Protein AF-A0AAN6L928-F1 (afdb_monomer)

Mean predicted aligned error: 14.85 Å

Structure (mmCIF, N/CA/C/O backbone):
data_AF-A0AAN6L928-F1
#
_entry.id   AF-A0AAN6L928-F1
#
loop_
_atom_site.group_PDB
_atom_site.id
_atom_site.type_symbol
_atom_site.label_atom_id
_atom_site.label_alt_id
_atom_site.label_comp_id
_atom_site.label_asym_id
_atom_site.label_entity_id
_atom_site.label_seq_id
_atom_site.pdbx_PDB_ins_code
_atom_site.Cartn_x
_atom_site.Cartn_y
_atom_site.Cartn_z
_atom_site.occupancy
_atom_site.B_iso_or_equiv
_atom_site.auth_seq_id
_atom_site.auth_comp_id
_atom_site.auth_asym_id
_atom_site.auth_atom_id
_atom_site.pdbx_PDB_model_num
ATOM 1 N N . MET A 1 1 ? 0.854 -29.774 -101.243 1.00 42.62 1 MET A N 1
ATOM 2 C CA . MET A 1 1 ? 0.712 -29.585 -99.784 1.00 42.62 1 MET A CA 1
ATOM 3 C C . MET A 1 1 ? -0.577 -30.272 -99.369 1.00 42.62 1 MET A C 1
ATOM 5 O O . MET A 1 1 ? -1.628 -29.911 -99.877 1.00 42.62 1 MET A O 1
ATOM 9 N N . PHE A 1 2 ? -0.466 -31.336 -98.575 1.00 45.09 2 PHE A N 1
ATOM 10 C CA . PHE A 1 2 ? -1.586 -32.109 -98.031 1.00 45.09 2 PHE A CA 1
ATOM 11 C C . PHE A 1 2 ? -2.125 -31.423 -96.770 1.00 45.09 2 PHE A C 1
ATOM 13 O O . PHE A 1 2 ? -1.311 -30.981 -95.965 1.00 45.09 2 PHE A O 1
ATOM 20 N N . SER A 1 3 ? -3.443 -31.420 -96.547 1.00 41.66 3 SER A N 1
ATOM 21 C CA . SER A 1 3 ? -3.979 -31.821 -95.235 1.00 41.66 3 SER A CA 1
ATOM 22 C C . SER A 1 3 ? -5.492 -32.119 -95.287 1.00 41.66 3 SER A C 1
ATOM 24 O O . SER A 1 3 ? -6.205 -31.380 -95.969 1.00 41.66 3 SER A O 1
ATOM 26 N N . PRO A 1 4 ? -5.990 -33.176 -94.611 1.00 53.53 4 PRO A N 1
ATOM 27 C CA . PRO A 1 4 ? -7.348 -33.689 -94.776 1.00 53.53 4 PRO A CA 1
ATOM 28 C C . PRO A 1 4 ? -8.244 -33.564 -93.521 1.00 53.53 4 PRO A C 1
ATOM 30 O O . PRO A 1 4 ? -7.806 -33.178 -92.444 1.00 53.53 4 PRO A O 1
ATOM 33 N N . ALA A 1 5 ? -9.471 -34.059 -93.712 1.00 49.53 5 ALA A N 1
ATOM 34 C CA . ALA A 1 5 ? -10.317 -34.801 -92.770 1.00 49.53 5 ALA A CA 1
ATOM 35 C C . ALA A 1 5 ? -11.247 -34.053 -91.786 1.00 49.53 5 ALA A C 1
ATOM 37 O O . ALA A 1 5 ? -10.866 -33.233 -90.961 1.00 49.53 5 ALA A O 1
ATOM 38 N N . ILE A 1 6 ? -12.509 -34.469 -91.917 1.00 57.25 6 ILE A N 1
ATOM 39 C CA . ILE A 1 6 ? -13.751 -34.183 -91.190 1.00 57.25 6 ILE A CA 1
ATOM 40 C C . ILE A 1 6 ? -13.725 -34.841 -89.805 1.00 57.25 6 ILE A C 1
ATOM 42 O O . ILE A 1 6 ? -13.222 -35.951 -89.728 1.00 57.25 6 ILE A O 1
ATOM 46 N N . PHE A 1 7 ? -14.379 -34.271 -88.782 1.00 46.78 7 PHE A N 1
ATOM 47 C CA . PHE A 1 7 ? -15.092 -35.058 -87.755 1.00 46.78 7 PHE A CA 1
ATOM 48 C C . PHE A 1 7 ? -16.200 -34.234 -87.070 1.00 46.78 7 PHE A C 1
ATOM 50 O O . PHE A 1 7 ? -15.989 -33.099 -86.651 1.00 46.78 7 PHE A O 1
ATOM 57 N N . THR A 1 8 ? -17.394 -34.822 -86.975 1.00 53.34 8 THR A N 1
ATOM 58 C CA . THR A 1 8 ? -18.596 -34.288 -86.310 1.00 53.34 8 THR A CA 1
ATOM 59 C C . THR A 1 8 ? -18.671 -34.817 -84.875 1.00 53.34 8 THR A C 1
ATOM 61 O O . THR A 1 8 ? -18.388 -35.992 -84.655 1.00 53.34 8 THR A O 1
ATOM 64 N N . ALA A 1 9 ? -19.112 -34.004 -83.910 1.00 51.25 9 ALA A N 1
ATOM 65 C CA . ALA A 1 9 ? -19.417 -34.453 -82.548 1.00 51.25 9 ALA A CA 1
ATOM 66 C C . ALA A 1 9 ? -20.791 -33.928 -82.096 1.00 51.25 9 ALA A C 1
ATOM 68 O O . ALA A 1 9 ? -21.061 -32.730 -82.167 1.00 51.25 9 ALA A O 1
ATOM 69 N N . ALA A 1 10 ? -21.662 -34.843 -81.659 1.00 52.22 10 ALA A N 1
ATOM 70 C CA . ALA A 1 10 ? -22.970 -34.554 -81.077 1.00 52.22 10 ALA A CA 1
ATOM 71 C C . ALA A 1 10 ? -22.826 -34.156 -79.597 1.00 52.22 10 ALA A C 1
ATOM 73 O O . ALA A 1 10 ? -22.076 -34.785 -78.853 1.00 52.22 10 ALA A O 1
ATOM 74 N N . PHE A 1 11 ? -23.553 -33.120 -79.176 1.00 49.06 11 PHE A N 1
ATOM 75 C CA . PHE A 1 11 ? -23.484 -32.534 -77.835 1.00 49.06 11 PHE A CA 1
ATOM 76 C C . PHE A 1 11 ? -24.757 -32.881 -77.044 1.00 49.06 11 PHE A C 1
ATOM 78 O O . PHE A 1 11 ? -25.858 -32.525 -77.461 1.00 49.06 11 PHE A O 1
ATOM 85 N N . LEU A 1 12 ? -24.616 -33.592 -75.921 1.00 52.03 12 LEU A N 1
ATOM 86 C CA . LEU A 1 12 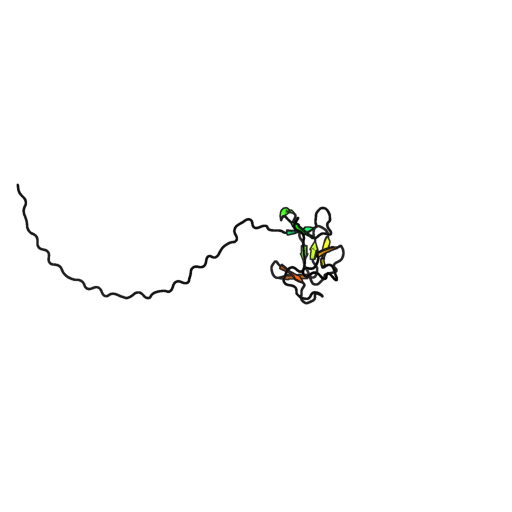? -25.704 -33.917 -74.988 1.00 52.03 12 LEU A CA 1
ATOM 87 C C . LEU A 1 12 ? -25.655 -32.965 -73.781 1.00 52.03 12 LEU A C 1
ATOM 89 O O . LEU A 1 12 ? -24.625 -32.843 -73.121 1.00 52.03 12 LEU A O 1
ATOM 93 N N . LEU A 1 13 ? -26.778 -32.289 -73.517 1.00 56.66 13 LEU A N 1
ATOM 94 C CA . LEU A 1 13 ? -26.983 -31.338 -72.417 1.00 56.66 13 LEU A CA 1
ATOM 95 C C . LEU A 1 13 ? -27.242 -32.060 -71.084 1.00 56.66 13 LEU A C 1
ATOM 97 O O . LEU A 1 13 ? -28.083 -32.952 -71.017 1.00 56.66 13 LEU A O 1
ATOM 101 N N . SER A 1 14 ? -26.598 -31.597 -70.010 1.00 60.06 14 SER A N 1
ATOM 102 C CA . SER A 1 14 ? -26.882 -31.980 -68.620 1.00 60.06 14 SER A CA 1
ATOM 103 C C . SER A 1 14 ? -27.392 -30.762 -67.848 1.00 60.06 14 SER A C 1
ATOM 105 O O . SER A 1 14 ? -26.696 -29.751 -67.760 1.00 60.06 14 SER A O 1
ATOM 107 N N . THR A 1 15 ? -28.600 -30.841 -67.287 1.00 58.25 15 THR A N 1
ATOM 108 C CA . THR A 1 15 ? -29.182 -29.805 -66.419 1.00 58.25 15 THR A CA 1
ATOM 109 C C . THR A 1 15 ? -28.796 -30.043 -64.961 1.00 58.25 15 THR A C 1
ATOM 111 O O . THR A 1 15 ? -29.095 -31.101 -64.411 1.00 58.25 15 THR A O 1
ATOM 114 N N . PHE A 1 16 ? -28.185 -29.048 -64.317 1.00 57.50 16 PHE A N 1
ATOM 115 C CA . PHE A 1 16 ? -27.854 -29.069 -62.890 1.00 57.50 16 PHE A CA 1
ATOM 116 C C . PHE A 1 16 ? -28.888 -28.257 -62.097 1.00 57.50 16 PHE A C 1
ATOM 118 O O . PHE A 1 16 ? -29.193 -27.122 -62.458 1.00 57.50 16 PHE A O 1
ATOM 125 N N . ALA A 1 17 ? -29.426 -28.830 -61.018 1.00 59.28 17 ALA A N 1
ATOM 126 C CA . ALA A 1 17 ? -30.281 -28.117 -60.071 1.00 59.28 17 ALA A CA 1
ATOM 127 C C . ALA A 1 17 ? -29.422 -27.251 -59.134 1.00 59.28 17 ALA A C 1
ATOM 129 O O . ALA A 1 17 ? -28.468 -27.742 -58.532 1.00 59.28 17 ALA A O 1
ATOM 130 N N . THR A 1 18 ? -29.753 -25.967 -59.000 1.00 58.53 18 THR A N 1
ATOM 131 C CA . THR A 1 18 ? -29.030 -25.016 -58.144 1.00 58.53 18 THR A CA 1
ATOM 132 C C . THR A 1 18 ? -29.676 -24.927 -56.762 1.00 58.53 18 THR A C 1
ATOM 134 O O . THR A 1 18 ? -30.819 -24.486 -56.645 1.0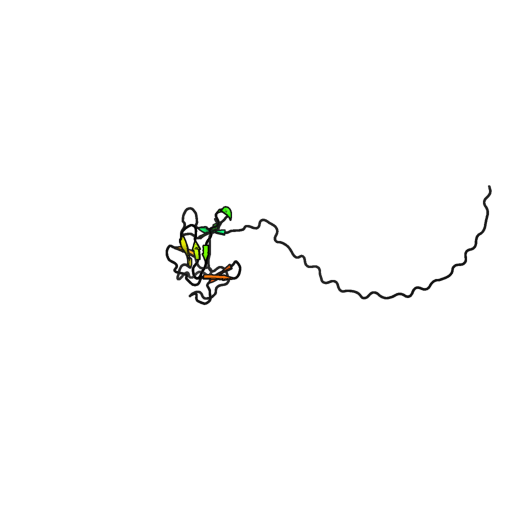0 58.53 18 THR A O 1
ATOM 137 N N . SER A 1 19 ? -28.950 -25.293 -55.704 1.00 59.66 19 SER A N 1
ATOM 138 C CA . SER A 1 19 ? -29.304 -24.939 -54.323 1.00 59.66 19 SER A CA 1
ATOM 139 C C . SER A 1 19 ? -28.762 -23.547 -53.983 1.00 59.66 19 SER A C 1
ATOM 141 O O . SER A 1 19 ? -27.565 -23.304 -54.145 1.00 59.66 19 SER A O 1
ATOM 143 N N . SER A 1 20 ? -29.607 -22.645 -53.483 1.00 64.56 20 SER A N 1
ATOM 144 C CA . SER A 1 20 ? -29.179 -21.313 -53.031 1.00 64.56 20 SER A CA 1
ATOM 145 C C . SER A 1 20 ? -28.487 -21.389 -51.661 1.00 64.56 20 SER A C 1
ATOM 147 O O . SER A 1 20 ? -29.031 -22.027 -50.757 1.00 64.56 20 SER A O 1
ATOM 149 N N . PRO A 1 21 ? -27.322 -20.746 -51.455 1.00 62.16 21 PRO A N 1
ATOM 150 C CA . PRO A 1 21 ? -26.649 -20.766 -50.160 1.00 62.16 21 PRO A CA 1
ATOM 151 C C . PRO A 1 21 ? -27.355 -19.853 -49.142 1.00 62.16 21 PRO A C 1
ATOM 153 O O . PRO A 1 21 ? -27.737 -18.725 -49.454 1.00 62.16 21 PRO A O 1
ATOM 156 N N . VAL A 1 22 ? -27.491 -20.331 -47.901 1.00 60.25 22 VAL A N 1
ATOM 157 C CA . VAL A 1 22 ? -27.909 -19.523 -46.745 1.00 60.25 22 VAL A CA 1
ATOM 158 C C . VAL A 1 22 ? -26.741 -18.621 -46.342 1.00 60.25 22 VAL A C 1
ATOM 160 O O . VAL A 1 22 ? -25.653 -19.110 -46.042 1.00 60.25 22 VAL A O 1
ATOM 163 N N . ALA A 1 23 ? -26.950 -17.305 -46.334 1.00 63.47 23 ALA A N 1
ATOM 164 C CA . ALA A 1 23 ? -25.935 -16.353 -45.895 1.00 63.47 23 ALA A CA 1
ATOM 165 C C . ALA A 1 23 ? -25.775 -16.410 -44.365 1.00 63.47 23 ALA A C 1
ATOM 167 O O . ALA A 1 23 ? -26.665 -15.997 -43.623 1.00 63.47 23 ALA A O 1
ATOM 168 N N . ILE A 1 24 ? -24.631 -16.904 -43.888 1.00 55.59 24 ILE A N 1
ATOM 169 C CA . ILE A 1 24 ? -24.242 -16.799 -42.477 1.00 55.59 24 ILE A CA 1
ATOM 170 C C . ILE A 1 24 ? -23.752 -15.365 -42.236 1.00 55.59 24 ILE A C 1
ATOM 172 O O . ILE A 1 24 ? -22.775 -14.935 -42.848 1.00 55.59 24 ILE A O 1
ATOM 176 N N . ARG A 1 25 ? -24.416 -14.604 -41.352 1.00 54.75 25 ARG A N 1
ATOM 177 C CA . ARG A 1 25 ? -23.876 -13.321 -40.870 1.00 54.75 25 ARG A CA 1
ATOM 178 C C . ARG A 1 25 ? -22.666 -13.608 -39.985 1.00 54.75 25 ARG A C 1
ATOM 180 O O . ARG A 1 25 ? -22.815 -14.120 -38.879 1.00 54.75 25 ARG A O 1
ATOM 187 N N . GLN A 1 26 ? -21.482 -13.260 -40.471 1.00 53.56 26 GLN A N 1
ATOM 188 C CA . GLN A 1 26 ? -20.269 -13.246 -39.667 1.00 53.56 26 GLN A CA 1
ATOM 189 C C . GLN A 1 26 ? -20.326 -12.055 -38.700 1.00 53.56 26 GLN A C 1
ATOM 191 O O . GLN A 1 26 ? -20.627 -10.937 -39.120 1.00 53.56 26 GLN A O 1
ATOM 196 N N . ALA A 1 27 ? -20.099 -12.303 -37.407 1.00 45.47 27 ALA A N 1
ATOM 197 C CA . ALA A 1 27 ? -19.975 -11.236 -36.417 1.00 45.47 27 ALA A CA 1
ATOM 198 C C . ALA A 1 27 ? -18.804 -10.312 -36.791 1.00 45.47 27 ALA A C 1
ATOM 200 O O . ALA A 1 27 ? -17.811 -10.773 -37.360 1.00 45.47 27 ALA A O 1
ATOM 201 N N . GLU A 1 28 ? -18.927 -9.019 -36.481 1.00 56.53 28 GLU A N 1
ATOM 202 C CA . GLU A 1 28 ? -17.828 -8.071 -36.670 1.00 56.53 28 GLU A CA 1
ATOM 203 C C . GLU A 1 28 ? -16.586 -8.560 -35.917 1.00 56.53 28 GLU A C 1
ATOM 205 O O . GLU A 1 28 ? -16.653 -8.956 -34.751 1.00 56.53 28 GLU A O 1
ATOM 210 N N . ALA A 1 29 ? -15.445 -8.572 -36.604 1.00 39.50 29 ALA A N 1
ATOM 211 C CA . ALA A 1 29 ? -14.181 -8.958 -36.003 1.00 39.50 29 ALA A CA 1
ATOM 212 C C . ALA A 1 29 ? -13.667 -7.806 -35.128 1.00 39.50 29 ALA A C 1
ATOM 214 O O . ALA A 1 29 ? -13.248 -6.770 -35.644 1.00 39.50 29 ALA A O 1
ATOM 215 N N . TYR A 1 30 ? -13.676 -7.991 -33.807 1.00 38.38 30 TYR A N 1
ATOM 216 C CA . TYR A 1 30 ? -13.022 -7.078 -32.871 1.00 38.38 30 TYR A CA 1
ATOM 217 C C . TYR A 1 30 ? -11.598 -7.548 -32.583 1.00 38.38 30 TYR A C 1
ATOM 219 O O . TYR A 1 30 ? -11.339 -8.733 -32.372 1.00 38.38 30 TYR A O 1
ATOM 227 N N . GLN A 1 31 ? -10.659 -6.607 -32.549 1.00 34.94 31 GLN A N 1
ATOM 228 C CA . GLN A 1 31 ? -9.292 -6.888 -32.137 1.00 34.94 31 GLN A CA 1
ATOM 229 C C . GLN A 1 31 ? -9.238 -7.001 -30.608 1.00 34.94 31 GLN A C 1
ATOM 231 O O . GLN A 1 31 ? -9.350 -5.994 -29.911 1.00 34.94 31 GLN A O 1
ATOM 236 N N . ILE A 1 32 ? -9.013 -8.208 -30.085 1.00 43.59 32 ILE A N 1
ATOM 237 C CA . ILE A 1 32 ? -8.588 -8.391 -28.692 1.00 43.59 32 ILE A CA 1
ATOM 238 C C . ILE A 1 32 ? -7.105 -8.015 -28.646 1.00 43.59 32 ILE A C 1
ATOM 240 O O . ILE A 1 32 ? -6.256 -8.729 -29.178 1.00 43.59 32 ILE A O 1
ATOM 244 N N . ARG A 1 33 ? -6.793 -6.838 -28.098 1.00 44.41 3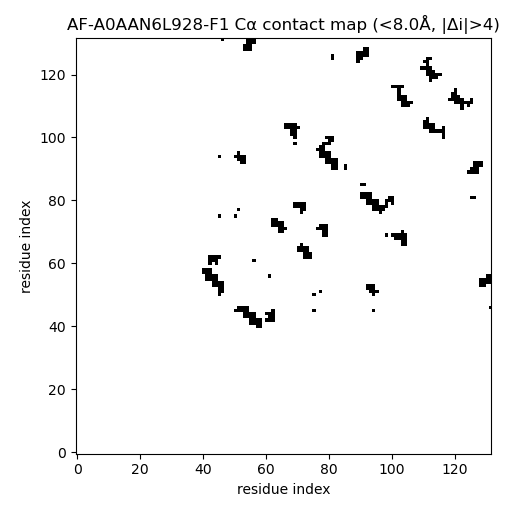3 ARG A N 1
ATOM 245 C CA . ARG A 1 33 ? -5.413 -6.366 -27.949 1.00 44.41 33 ARG A CA 1
ATOM 246 C C . ARG A 1 33 ? -4.855 -6.887 -26.629 1.00 44.41 33 ARG A C 1
ATOM 248 O O . ARG A 1 33 ? -5.432 -6.617 -25.582 1.00 44.41 33 ARG A O 1
ATOM 255 N N . GLY A 1 34 ? -3.735 -7.602 -26.690 1.00 56.97 34 GLY A N 1
ATOM 256 C CA . GLY A 1 34 ? -2.831 -7.711 -25.547 1.00 56.97 34 GLY A CA 1
ATOM 257 C C . GLY A 1 34 ? -2.098 -6.383 -25.363 1.00 56.97 34 GLY A C 1
ATOM 258 O O . GLY A 1 34 ? -1.806 -5.700 -26.348 1.00 56.97 34 GLY A O 1
ATOM 259 N N . VAL A 1 35 ? -1.853 -5.995 -24.113 1.00 61.62 35 VAL A N 1
ATOM 260 C CA . VAL A 1 35 ? -1.116 -4.773 -23.773 1.00 61.62 35 VAL A CA 1
ATOM 261 C C . VAL A 1 35 ? 0.325 -4.932 -24.260 1.00 61.62 35 VAL A C 1
ATOM 263 O O . VAL A 1 35 ? 0.983 -5.919 -23.945 1.00 61.62 35 VAL A O 1
ATOM 266 N N . SER A 1 36 ? 0.784 -3.995 -25.086 1.00 52.06 36 SER A N 1
ATOM 267 C CA . SER A 1 36 ? 2.131 -3.984 -25.656 1.00 52.06 36 SER A CA 1
ATOM 268 C C . SER A 1 36 ? 3.037 -3.052 -24.856 1.00 52.06 36 SER A C 1
ATOM 270 O O . SER A 1 36 ? 2.669 -1.901 -24.626 1.00 52.06 36 SER A O 1
ATOM 272 N N . ASP A 1 37 ? 4.198 -3.577 -24.475 1.00 60.50 37 ASP A N 1
ATOM 273 C CA . ASP A 1 37 ? 5.256 -2.962 -23.672 1.00 60.50 37 ASP A CA 1
ATOM 274 C C . ASP A 1 37 ? 5.675 -1.524 -24.052 1.00 60.50 37 ASP A C 1
ATOM 276 O O . ASP A 1 37 ? 5.536 -1.119 -25.212 1.00 60.50 37 ASP A O 1
ATOM 280 N N . PRO A 1 38 ? 6.282 -0.778 -23.100 1.00 57.47 38 PRO A N 1
ATOM 281 C CA . PRO A 1 38 ? 6.694 -1.244 -21.768 1.00 57.47 38 PRO A CA 1
ATOM 282 C C . PRO A 1 38 ? 5.546 -1.264 -20.751 1.00 57.47 38 PRO A C 1
ATOM 284 O O . PRO A 1 38 ? 4.910 -0.242 -20.490 1.00 57.47 38 PRO A O 1
ATOM 287 N N . ILE A 1 39 ? 5.308 -2.429 -20.145 1.00 65.56 39 ILE A N 1
ATOM 288 C CA . ILE A 1 39 ? 4.507 -2.564 -18.934 1.00 65.56 39 ILE A CA 1
ATOM 289 C C . ILE A 1 39 ? 5.440 -2.267 -17.759 1.00 65.56 39 ILE A C 1
ATOM 291 O O . ILE A 1 39 ? 6.342 -3.038 -17.438 1.00 65.56 39 ILE A O 1
ATOM 295 N N . TYR A 1 40 ? 5.239 -1.124 -17.111 1.00 63.28 40 TYR A N 1
ATOM 296 C CA . TYR A 1 40 ? 5.922 -0.821 -15.859 1.00 63.28 40 TYR A CA 1
ATOM 297 C C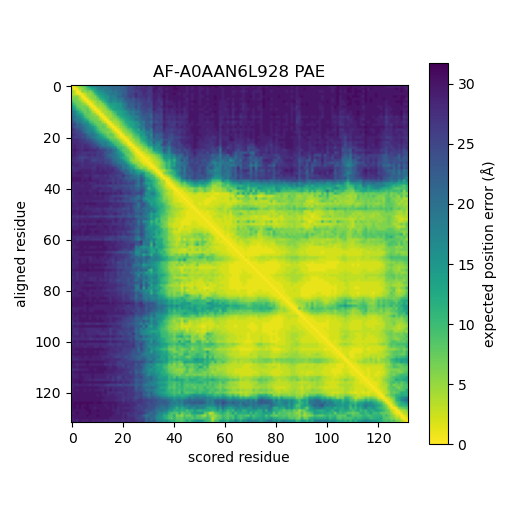 . TYR A 1 40 ? 5.160 -1.486 -14.716 1.00 63.28 40 TYR A C 1
ATOM 299 O O . TYR A 1 40 ? 4.059 -1.059 -14.371 1.00 63.28 40 TYR A O 1
ATOM 307 N N . HIS A 1 41 ? 5.740 -2.533 -14.134 1.00 66.25 41 HIS A N 1
ATOM 308 C CA . HIS A 1 41 ? 5.263 -3.087 -12.873 1.00 66.25 41 HIS A CA 1
ATOM 309 C C . HIS A 1 41 ? 5.918 -2.284 -11.752 1.00 66.25 41 HIS A C 1
ATOM 311 O O . HIS A 1 41 ? 7.113 -2.434 -11.488 1.00 66.25 41 HIS A O 1
ATOM 317 N N . LEU A 1 42 ? 5.151 -1.377 -11.153 1.00 67.81 42 LEU A N 1
ATOM 318 C CA . LEU A 1 42 ? 5.612 -0.610 -10.008 1.00 67.81 42 LEU A CA 1
ATOM 319 C C . LEU A 1 42 ? 5.129 -1.271 -8.722 1.00 67.81 42 LEU A C 1
ATOM 321 O O . LEU A 1 42 ? 3.934 -1.512 -8.556 1.00 67.81 42 LEU A O 1
ATOM 325 N N . TYR A 1 43 ? 6.060 -1.538 -7.817 1.00 75.75 43 TYR A N 1
ATOM 326 C CA . TYR A 1 43 ? 5.805 -2.232 -6.563 1.00 75.75 43 TYR A CA 1
ATOM 327 C C . TYR A 1 43 ? 5.813 -1.238 -5.408 1.00 75.75 43 TYR A C 1
ATOM 329 O O . TYR A 1 43 ? 6.650 -0.332 -5.361 1.00 75.75 43 TYR A O 1
ATOM 337 N N . LEU A 1 44 ? 4.858 -1.398 -4.488 1.00 81.12 44 LEU A N 1
ATOM 338 C CA . LEU A 1 44 ? 4.823 -0.624 -3.253 1.00 81.12 44 LEU A CA 1
ATOM 339 C C . LEU A 1 44 ? 6.004 -1.032 -2.372 1.00 81.12 44 LEU A C 1
ATOM 341 O O . LEU A 1 44 ? 6.224 -2.213 -2.112 1.00 81.12 44 LEU A O 1
ATOM 345 N N . GLN A 1 45 ? 6.750 -0.041 -1.909 1.00 83.75 45 GLN A N 1
ATOM 346 C CA . GLN A 1 45 ? 7.930 -0.230 -1.077 1.00 83.75 45 GLN A CA 1
ATOM 347 C C . GLN A 1 45 ? 8.163 1.008 -0.207 1.00 83.75 45 GLN A C 1
ATOM 349 O O . GLN A 1 45 ? 7.635 2.090 -0.481 1.00 83.75 45 GLN A O 1
ATOM 354 N N . ALA A 1 46 ? 8.954 0.855 0.849 1.00 84.75 46 ALA A N 1
ATOM 355 C CA . ALA A 1 46 ? 9.443 1.983 1.631 1.00 84.75 46 ALA A CA 1
ATOM 356 C C . ALA A 1 46 ? 10.572 2.708 0.874 1.00 84.75 46 ALA A C 1
ATOM 358 O O . ALA A 1 46 ? 11.377 2.072 0.188 1.00 84.75 46 ALA A O 1
ATOM 359 N N . GLN A 1 47 ? 10.647 4.037 0.979 1.00 88.44 47 GLN A N 1
ATOM 360 C CA . GLN A 1 47 ? 11.745 4.796 0.379 1.00 88.44 47 GLN A CA 1
ATOM 361 C C . GLN A 1 47 ? 13.066 4.486 1.100 1.00 88.44 47 GLN A C 1
ATOM 363 O O . GLN A 1 47 ? 13.134 4.512 2.326 1.00 88.44 47 GLN A O 1
ATOM 368 N N . THR A 1 48 ? 14.138 4.248 0.339 1.00 87.94 48 THR A N 1
ATOM 369 C CA . THR A 1 48 ? 15.452 3.857 0.884 1.00 87.94 48 THR A CA 1
ATOM 370 C C . THR A 1 48 ? 16.017 4.869 1.883 1.00 87.94 48 THR A C 1
ATOM 372 O O . THR A 1 48 ? 16.561 4.475 2.911 1.00 87.94 48 THR A O 1
ATOM 375 N N . ASP A 1 49 ? 15.879 6.165 1.590 1.00 89.81 49 ASP A N 1
ATOM 376 C CA . ASP A 1 49 ? 16.421 7.238 2.435 1.00 89.81 49 ASP A CA 1
ATOM 377 C C . ASP A 1 49 ? 15.506 7.594 3.620 1.00 89.81 49 ASP A C 1
ATOM 379 O O . ASP A 1 49 ? 15.972 8.157 4.609 1.00 89.81 49 ASP A O 1
ATOM 383 N N . ASP A 1 50 ? 14.208 7.289 3.519 1.00 91.12 50 ASP A N 1
ATOM 384 C CA . ASP A 1 50 ? 13.208 7.566 4.554 1.00 91.12 50 ASP A CA 1
ATOM 385 C C . ASP A 1 50 ? 12.112 6.484 4.544 1.00 91.12 50 ASP A C 1
ATOM 387 O O . ASP A 1 50 ? 11.133 6.593 3.796 1.00 91.12 50 ASP A O 1
ATO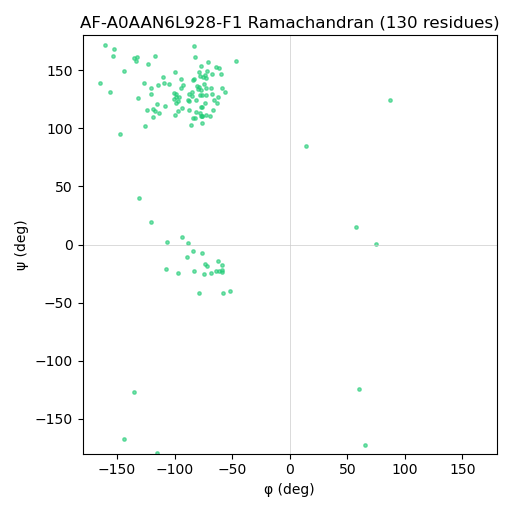M 391 N N . PRO A 1 51 ? 12.239 5.446 5.390 1.00 88.12 51 PRO A N 1
ATOM 392 C CA . PRO A 1 51 ? 11.310 4.322 5.402 1.00 88.12 51 PRO A CA 1
ATOM 393 C C . PRO A 1 51 ? 9.860 4.682 5.750 1.00 88.12 51 PRO A C 1
ATOM 395 O O . PRO A 1 51 ? 8.970 3.865 5.524 1.00 88.12 51 PRO A O 1
ATOM 398 N N . SER A 1 52 ? 9.602 5.883 6.283 1.00 90.56 52 SER A N 1
ATOM 399 C CA . SER A 1 52 ? 8.242 6.350 6.584 1.00 90.56 52 SER A CA 1
ATOM 400 C C . SER A 1 52 ? 7.447 6.737 5.330 1.00 90.56 52 SER A C 1
ATOM 402 O O . SER A 1 52 ? 6.216 6.833 5.370 1.00 90.56 52 SER A O 1
ATOM 404 N N . VAL A 1 53 ? 8.130 6.940 4.198 1.00 87.69 53 VAL A N 1
ATOM 405 C CA . VAL A 1 53 ? 7.521 7.387 2.944 1.00 87.69 53 VAL A CA 1
ATOM 406 C C . VAL A 1 53 ? 7.229 6.184 2.039 1.00 87.69 53 VAL A C 1
ATOM 408 O O . VAL A 1 53 ? 8.167 5.550 1.548 1.00 87.69 53 VAL A O 1
ATOM 411 N N . PRO A 1 54 ? 5.951 5.878 1.746 1.00 83.88 54 PRO A N 1
ATOM 412 C CA . PRO A 1 54 ? 5.615 4.875 0.747 1.00 83.88 54 PRO A CA 1
ATOM 413 C C . PRO A 1 54 ? 5.895 5.404 -0.663 1.00 83.88 54 PRO A C 1
ATOM 415 O O . PRO A 1 54 ? 5.501 6.526 -1.018 1.00 83.88 54 PRO A O 1
ATOM 418 N N . VAL A 1 55 ? 6.525 4.568 -1.490 1.00 85.56 55 VAL A N 1
ATOM 419 C CA . VAL A 1 55 ? 6.797 4.846 -2.906 1.00 85.56 55 VAL A CA 1
ATOM 420 C C . VAL A 1 55 ? 6.443 3.660 -3.805 1.00 85.56 55 VAL A C 1
ATOM 422 O O . VAL A 1 55 ? 6.371 2.516 -3.362 1.00 85.56 55 VAL A O 1
ATOM 425 N N . LEU A 1 56 ? 6.214 3.949 -5.084 1.00 82.50 56 LEU A N 1
ATOM 426 C CA . LEU A 1 56 ? 6.100 2.977 -6.164 1.00 82.50 56 LEU A CA 1
ATOM 427 C C . LEU A 1 56 ? 7.441 2.919 -6.904 1.00 82.50 56 LEU A C 1
ATOM 429 O O . LEU A 1 56 ? 7.905 3.947 -7.402 1.00 82.50 56 LEU A O 1
ATOM 433 N N . GLY A 1 57 ? 8.060 1.739 -6.963 1.00 81.44 57 GLY A N 1
ATOM 434 C CA . GLY A 1 57 ? 9.391 1.551 -7.551 1.00 81.44 57 GLY A CA 1
ATOM 435 C C . GLY A 1 57 ? 9.567 0.224 -8.291 1.00 81.44 57 GLY A C 1
ATOM 436 O O . GLY A 1 57 ? 8.596 -0.454 -8.615 1.00 81.44 57 GLY A O 1
ATOM 437 N N . ALA A 1 58 ? 10.816 -0.122 -8.611 1.00 81.62 58 ALA A N 1
ATOM 438 C CA . ALA A 1 58 ? 11.137 -1.319 -9.386 1.00 81.62 58 ALA A CA 1
ATOM 439 C C . ALA A 1 58 ? 10.827 -2.616 -8.620 1.00 81.62 58 ALA A C 1
ATOM 441 O O . ALA A 1 58 ? 11.049 -2.707 -7.418 1.00 81.62 58 ALA A O 1
ATOM 442 N N . GLU A 1 59 ? 10.426 -3.659 -9.347 1.00 80.00 59 GLU A N 1
ATOM 443 C CA . GLU A 1 59 ? 10.146 -4.991 -8.788 1.00 80.00 59 GLU A CA 1
ATOM 444 C C . GLU A 1 59 ? 11.272 -5.558 -7.930 1.00 80.00 59 GLU A C 1
ATOM 446 O O . GLU A 1 59 ? 11.022 -6.129 -6.874 1.00 80.00 59 GLU A O 1
ATOM 451 N N . ALA A 1 60 ? 12.521 -5.366 -8.358 1.00 81.00 60 ALA A N 1
ATOM 452 C CA . ALA A 1 60 ? 13.683 -5.898 -7.657 1.00 81.00 60 ALA A CA 1
ATOM 453 C C . ALA A 1 60 ? 13.843 -5.347 -6.226 1.00 81.00 60 ALA A C 1
ATOM 455 O O . ALA A 1 60 ? 14.507 -5.984 -5.412 1.00 81.00 60 ALA A O 1
ATOM 456 N N . SER A 1 61 ? 13.261 -4.180 -5.927 1.00 79.19 61 SER A N 1
ATOM 457 C CA . SER A 1 61 ? 13.231 -3.573 -4.591 1.00 79.19 61 SER A CA 1
ATOM 458 C C . SER A 1 61 ? 11.856 -3.646 -3.922 1.00 79.19 61 SER A C 1
ATOM 460 O O . SER A 1 61 ? 11.698 -3.114 -2.824 1.00 79.19 61 SER A O 1
ATOM 462 N N . GLY A 1 62 ? 10.876 -4.274 -4.581 1.00 76.00 62 GLY A N 1
ATOM 463 C CA . GLY A 1 62 ? 9.508 -4.373 -4.099 1.00 76.00 62 GLY A CA 1
ATOM 464 C C . GLY A 1 62 ? 9.451 -5.055 -2.739 1.00 76.00 62 GLY A C 1
ATOM 465 O O . GLY A 1 62 ? 10.100 -6.078 -2.510 1.00 76.00 62 GLY A O 1
ATOM 466 N N . ASP A 1 63 ? 8.671 -4.482 -1.831 1.00 79.81 63 ASP A N 1
ATOM 467 C CA . ASP A 1 63 ? 8.505 -5.055 -0.506 1.00 79.81 63 ASP A CA 1
ATOM 468 C C . ASP A 1 63 ? 7.463 -6.183 -0.525 1.00 79.81 63 ASP A C 1
ATOM 470 O O . ASP A 1 63 ? 6.630 -6.299 -1.428 1.00 79.81 63 ASP A O 1
ATOM 474 N N . THR A 1 64 ? 7.502 -7.020 0.504 1.00 83.38 64 THR A N 1
ATOM 475 C CA . THR A 1 64 ? 6.483 -8.035 0.768 1.00 83.38 64 THR A CA 1
ATOM 476 C C . THR A 1 64 ? 5.704 -7.637 2.012 1.00 83.38 64 THR A C 1
ATOM 478 O O . THR A 1 64 ? 6.260 -7.054 2.941 1.00 83.38 64 THR A O 1
ATOM 481 N N . PHE A 1 65 ? 4.403 -7.923 2.038 1.00 84.00 65 PHE A N 1
ATOM 482 C CA . PHE A 1 65 ? 3.518 -7.429 3.092 1.00 84.00 65 PHE A CA 1
ATOM 483 C C . PHE A 1 65 ? 2.740 -8.559 3.756 1.00 84.00 65 PHE A C 1
ATOM 485 O O . PHE A 1 65 ? 2.204 -9.443 3.085 1.00 84.00 65 PHE A O 1
ATOM 492 N N . TYR A 1 66 ? 2.619 -8.485 5.080 1.00 86.00 66 TYR A N 1
ATOM 493 C CA . TYR A 1 66 ? 1.607 -9.225 5.823 1.00 86.00 66 TYR A CA 1
ATOM 494 C C . TYR A 1 66 ? 0.294 -8.450 5.727 1.00 86.00 66 TYR A C 1
ATOM 496 O O . TYR A 1 66 ? 0.203 -7.323 6.216 1.00 86.00 66 TYR A O 1
ATOM 504 N N . ILE A 1 67 ? -0.704 -9.038 5.064 1.00 83.38 67 ILE A N 1
ATOM 505 C CA . ILE A 1 67 ? -1.987 -8.386 4.786 1.00 83.38 67 ILE A CA 1
ATOM 506 C C . ILE A 1 67 ? -3.100 -9.150 5.498 1.00 83.38 67 ILE A C 1
ATOM 508 O O . ILE A 1 67 ? -3.374 -10.310 5.190 1.00 83.38 67 ILE A O 1
ATOM 512 N N . THR A 1 68 ? -3.723 -8.484 6.464 1.00 86.38 68 THR A N 1
ATOM 513 C CA . THR A 1 68 ? -4.926 -8.934 7.175 1.00 86.38 68 THR A CA 1
ATOM 514 C C . THR A 1 68 ? -5.889 -7.744 7.260 1.00 86.38 68 THR A C 1
ATOM 516 O O . THR A 1 68 ? -6.135 -7.099 6.245 1.00 86.38 68 THR A O 1
ATOM 519 N N . ASP A 1 69 ? -6.367 -7.404 8.456 1.00 87.06 69 ASP A N 1
ATOM 520 C CA . ASP A 1 69 ? -7.061 -6.147 8.743 1.00 87.06 69 ASP A CA 1
ATOM 521 C C . ASP A 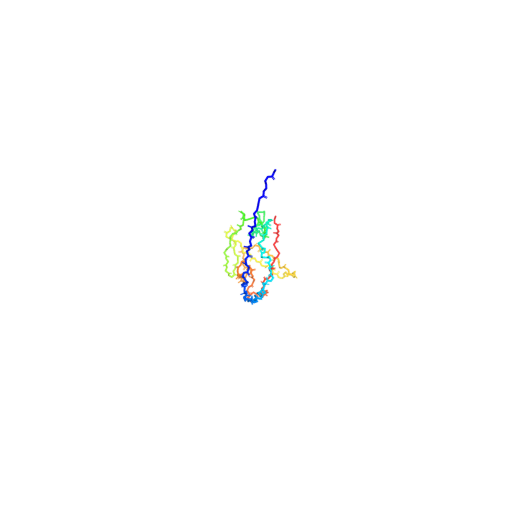1 69 ? -6.081 -4.951 8.745 1.00 87.06 69 ASP A C 1
ATOM 523 O O . ASP A 1 69 ? -6.469 -3.792 8.589 1.00 87.06 69 ASP A O 1
ATOM 527 N N . THR A 1 70 ? -4.782 -5.236 8.874 1.00 89.38 70 THR A N 1
ATOM 528 C CA . THR A 1 70 ? -3.671 -4.288 8.744 1.00 89.38 70 THR A CA 1
ATOM 529 C C . THR A 1 70 ? -2.767 -4.677 7.570 1.00 89.38 70 THR A C 1
ATOM 531 O O . THR A 1 70 ? -2.796 -5.818 7.102 1.00 89.38 70 THR A O 1
ATOM 534 N N . ILE A 1 71 ? -1.947 -3.738 7.092 1.00 88.81 71 ILE A N 1
ATOM 535 C CA . ILE A 1 71 ? -0.893 -4.006 6.104 1.00 88.81 71 ILE A CA 1
ATOM 536 C C . ILE A 1 71 ? 0.439 -3.660 6.753 1.00 88.81 71 ILE A C 1
ATOM 538 O O . ILE A 1 71 ? 0.670 -2.499 7.086 1.00 88.81 71 ILE A O 1
ATOM 542 N N . GLN A 1 72 ? 1.305 -4.655 6.931 1.00 91.12 72 GLN A N 1
ATOM 543 C CA . GLN A 1 72 ? 2.622 -4.488 7.543 1.00 91.12 72 GLN A CA 1
ATOM 544 C C . GLN A 1 72 ? 3.722 -4.906 6.572 1.00 91.12 72 GLN A C 1
ATOM 546 O O . GLN A 1 72 ? 3.679 -6.003 6.017 1.00 91.12 72 GLN A O 1
ATOM 551 N N . SER A 1 73 ? 4.720 -4.046 6.391 1.00 87.69 73 SER A N 1
ATOM 552 C CA . SER A 1 73 ? 5.941 -4.356 5.646 1.00 87.69 73 SER A CA 1
ATOM 553 C C . SER A 1 73 ? 6.705 -5.488 6.334 1.00 87.69 73 SER A C 1
ATOM 555 O O . SER A 1 73 ? 7.019 -5.402 7.522 1.00 87.69 73 SER A O 1
ATOM 557 N N . ALA A 1 74 ? 7.039 -6.544 5.594 1.00 84.69 74 ALA A N 1
ATOM 558 C CA . ALA A 1 74 ? 7.873 -7.628 6.103 1.00 84.69 74 ALA A CA 1
ATOM 559 C C . ALA A 1 74 ? 9.350 -7.218 6.207 1.00 84.69 74 ALA A C 1
ATOM 561 O O . ALA A 1 74 ? 10.076 -7.775 7.030 1.00 84.69 74 ALA A O 1
ATOM 562 N N . SER A 1 75 ? 9.786 -6.237 5.408 1.00 84.44 75 SER A N 1
ATOM 563 C CA . SER A 1 75 ? 11.164 -5.735 5.424 1.00 84.44 75 SER A CA 1
ATOM 564 C C . SER A 1 75 ? 11.438 -4.774 6.582 1.00 84.44 75 SER A C 1
ATOM 566 O O . SER A 1 75 ? 12.500 -4.842 7.197 1.00 84.44 75 SER A O 1
ATOM 568 N N . THR A 1 76 ? 10.499 -3.872 6.884 1.00 89.19 76 THR A N 1
ATOM 569 C CA . THR A 1 76 ? 10.687 -2.804 7.887 1.00 89.19 76 THR A CA 1
ATOM 570 C C . THR A 1 76 ? 9.900 -3.031 9.176 1.00 89.19 76 THR A C 1
ATOM 572 O O . THR A 1 76 ? 10.234 -2.451 10.205 1.00 89.19 76 THR A O 1
ATOM 575 N N . GLY A 1 77 ? 8.849 -3.854 9.142 1.00 90.19 77 GLY A N 1
ATOM 576 C CA . GLY A 1 77 ? 7.909 -4.010 10.252 1.00 90.19 77 GLY A CA 1
ATOM 577 C C . GLY A 1 77 ? 6.932 -2.841 10.419 1.00 90.19 77 GLY A C 1
ATOM 578 O O . GLY A 1 77 ? 6.100 -2.891 11.324 1.00 90.19 77 GLY A O 1
ATOM 579 N N . LEU A 1 78 ? 6.997 -1.808 9.573 1.00 91.06 78 LEU A N 1
ATOM 580 C CA . LEU A 1 78 ? 6.099 -0.656 9.640 1.00 91.06 78 LEU A CA 1
ATOM 581 C C . LEU A 1 78 ? 4.732 -0.972 9.027 1.00 91.06 78 LEU A C 1
ATOM 583 O O . LEU A 1 78 ? 4.614 -1.750 8.077 1.00 91.06 78 LEU A O 1
ATOM 587 N N . TYR A 1 79 ? 3.697 -0.335 9.563 1.00 92.94 79 TYR A N 1
ATOM 588 C CA . TYR A 1 79 ? 2.320 -0.445 9.106 1.00 92.94 79 TYR A CA 1
ATOM 589 C C . TYR A 1 79 ? 1.975 0.661 8.121 1.00 92.94 79 TYR A C 1
ATOM 591 O O . TYR A 1 79 ? 2.264 1.830 8.368 1.00 92.94 79 TYR A O 1
ATOM 599 N N . LEU A 1 80 ? 1.321 0.289 7.024 1.00 91.00 80 LEU A N 1
ATOM 600 C CA . LEU A 1 80 ? 0.753 1.238 6.078 1.00 91.00 80 LEU A CA 1
ATOM 601 C C . LEU A 1 80 ? -0.532 1.829 6.665 1.00 91.00 80 LEU A C 1
ATOM 603 O O . LEU A 1 80 ? -1.511 1.111 6.886 1.00 91.00 80 LEU A O 1
ATOM 607 N N . ASN A 1 81 ? -0.544 3.140 6.862 1.00 92.69 81 ASN A N 1
ATOM 608 C CA . ASN A 1 81 ? -1.678 3.879 7.396 1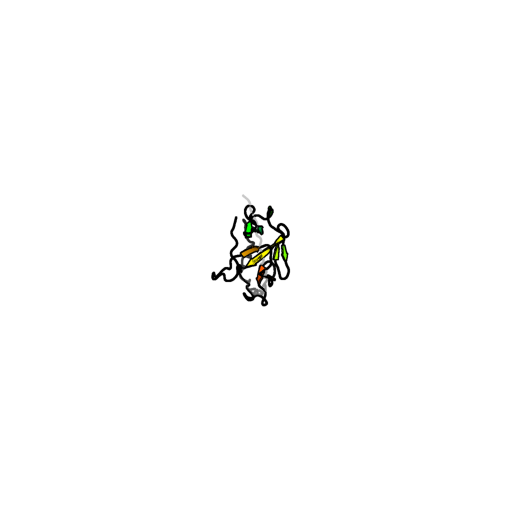.00 92.69 81 ASN A CA 1
ATOM 609 C C . ASN A 1 81 ? -2.125 4.982 6.442 1.00 92.69 81 ASN A C 1
ATOM 611 O O . ASN A 1 81 ? -1.350 5.506 5.639 1.00 92.69 81 ASN A O 1
ATOM 615 N N . ILE A 1 82 ? -3.392 5.356 6.575 1.00 90.25 82 ILE A N 1
ATOM 616 C CA . ILE A 1 82 ? -3.932 6.604 6.053 1.00 90.25 82 ILE A CA 1
ATOM 617 C C . ILE A 1 82 ? -3.656 7.699 7.084 1.00 90.25 82 ILE A C 1
ATOM 619 O O . ILE A 1 82 ? -3.951 7.526 8.264 1.00 90.25 82 ILE A O 1
ATOM 623 N N . VAL A 1 83 ? -3.116 8.834 6.638 1.00 89.62 83 VAL A N 1
ATOM 624 C CA . VAL A 1 83 ? -2.962 10.012 7.496 1.00 89.62 83 VAL A CA 1
ATOM 625 C C . VAL A 1 83 ? -4.358 10.495 7.921 1.00 89.62 83 VAL A C 1
ATOM 627 O O . VAL A 1 83 ? -5.176 10.805 7.044 1.00 89.62 83 VAL A O 1
ATOM 630 N N . PRO A 1 84 ? -4.649 10.569 9.234 1.00 85.31 84 PRO A N 1
ATOM 631 C CA . PRO A 1 84 ? -5.957 10.980 9.726 1.00 85.31 84 PRO A CA 1
ATOM 632 C C . PRO A 1 84 ? -6.261 12.431 9.349 1.00 85.31 84 PRO A C 1
ATOM 634 O O . PRO A 1 84 ? -5.358 13.246 9.156 1.00 85.31 84 PRO A O 1
ATOM 637 N N . ASP A 1 85 ? -7.551 12.747 9.232 1.00 82.56 85 ASP A N 1
ATOM 638 C CA . ASP A 1 85 ? -8.068 14.087 8.916 1.00 82.56 85 ASP A CA 1
ATOM 639 C C . ASP A 1 85 ? -7.561 14.702 7.595 1.00 82.56 85 ASP A C 1
ATOM 641 O O . ASP A 1 85 ? -7.747 15.896 7.339 1.00 82.56 85 ASP A O 1
ATOM 645 N N . ASP A 1 86 ? -6.965 13.901 6.705 1.00 81.00 86 ASP A N 1
ATOM 646 C CA . ASP A 1 86 ? -6.532 14.397 5.406 1.00 81.00 86 ASP A CA 1
ATOM 647 C C . ASP A 1 86 ? -7.750 14.786 4.551 1.00 81.00 86 ASP A C 1
ATOM 649 O O . ASP A 1 86 ? -8.591 13.955 4.194 1.00 81.00 86 ASP A O 1
ATOM 653 N N . SER A 1 87 ? -7.861 16.073 4.227 1.00 75.50 87 SER A N 1
ATOM 654 C CA . SER A 1 87 ? -8.996 16.651 3.499 1.00 75.50 87 SER A CA 1
ATOM 655 C C . SER A 1 87 ? -8.891 16.516 1.979 1.00 75.50 87 SER A C 1
ATOM 657 O O . SER A 1 87 ? -9.845 16.853 1.273 1.00 75.50 87 SER A O 1
ATOM 659 N N . VAL A 1 88 ? -7.773 16.011 1.446 1.00 75.06 88 VAL A N 1
ATOM 660 C CA . VAL A 1 88 ? -7.624 15.841 -0.002 1.00 75.06 88 VAL A CA 1
ATOM 661 C C . VAL A 1 88 ? -8.379 14.611 -0.525 1.00 75.06 88 VAL A C 1
ATOM 663 O O . VAL A 1 88 ? -8.616 13.635 0.191 1.00 75.06 88 VAL A O 1
ATOM 666 N N . SER A 1 89 ? -8.768 14.654 -1.805 1.00 69.75 89 SER A N 1
ATOM 667 C CA . SER A 1 89 ? -9.553 13.593 -2.459 1.00 69.75 89 SER A CA 1
ATOM 668 C C . SER A 1 89 ? -8.828 12.244 -2.550 1.00 69.75 89 SER A C 1
ATOM 670 O O . SER A 1 89 ? -9.486 11.218 -2.666 1.00 69.75 89 SER A O 1
ATOM 672 N N . TYR A 1 90 ? -7.493 12.251 -2.484 1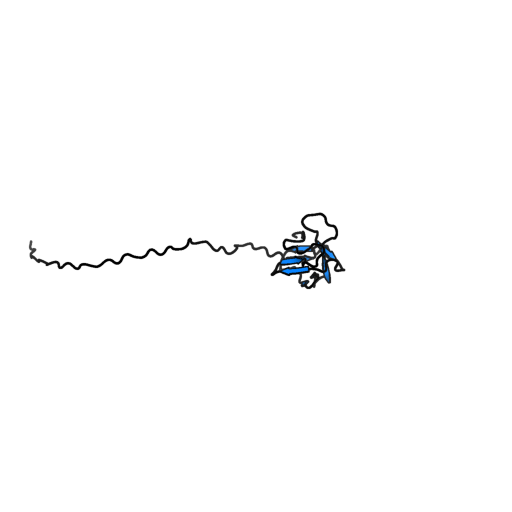.00 75.44 90 TYR A N 1
ATOM 673 C CA . TYR A 1 90 ? -6.643 11.062 -2.388 1.00 75.44 90 TYR A CA 1
ATOM 674 C C . TYR A 1 90 ? -5.877 11.142 -1.077 1.00 75.44 90 TYR A C 1
ATOM 676 O O . TYR A 1 90 ? -4.995 11.996 -0.964 1.00 75.44 90 TYR A O 1
ATOM 684 N N . LYS A 1 91 ? -6.198 10.291 -0.102 1.00 80.56 91 LYS A N 1
ATOM 685 C CA . LYS A 1 91 ? -5.594 10.386 1.228 1.00 80.56 91 LYS A CA 1
ATOM 686 C C . LYS A 1 91 ? -4.085 10.187 1.161 1.00 80.56 91 LYS A C 1
ATOM 688 O O . LYS A 1 91 ? -3.537 9.545 0.268 1.00 80.56 91 LYS A O 1
ATOM 693 N N . THR A 1 92 ? -3.367 10.778 2.088 1.00 86.56 92 THR A N 1
ATOM 694 C CA . THR A 1 92 ? -1.930 10.559 2.190 1.00 86.56 92 THR A CA 1
ATOM 695 C C . THR A 1 92 ? -1.692 9.225 2.889 1.00 86.56 92 THR A C 1
ATOM 697 O O . THR A 1 92 ? -2.342 8.940 3.892 1.00 86.56 92 THR A O 1
ATOM 700 N N . LEU A 1 93 ? -0.793 8.401 2.346 1.00 88.81 93 LEU A N 1
ATOM 701 C CA . LEU A 1 93 ? -0.351 7.170 3.002 1.00 88.81 93 LEU A CA 1
ATOM 702 C C . LEU A 1 93 ? 0.995 7.393 3.682 1.00 88.81 93 LEU A C 1
ATOM 704 O O . LEU A 1 93 ? 1.820 8.166 3.188 1.00 88.81 93 LEU A O 1
ATOM 708 N N . VAL A 1 94 ? 1.212 6.690 4.785 1.00 92.75 94 VAL A N 1
ATOM 709 C CA . VAL A 1 94 ? 2.433 6.757 5.589 1.00 92.75 94 VAL A CA 1
ATOM 710 C C . VAL A 1 94 ? 2.762 5.375 6.151 1.00 92.75 94 VAL A C 1
ATOM 712 O O . VAL A 1 94 ? 1.854 4.582 6.397 1.00 92.75 94 VAL A O 1
ATOM 715 N N . PHE A 1 95 ? 4.049 5.081 6.336 1.00 93.56 95 PHE A N 1
ATOM 716 C CA . PHE A 1 95 ? 4.501 3.921 7.101 1.00 93.56 95 PHE A CA 1
ATOM 717 C C . PHE A 1 95 ? 4.845 4.333 8.536 1.00 93.56 95 PHE A C 1
ATOM 719 O O . PHE A 1 95 ? 5.686 5.206 8.745 1.00 93.56 95 PHE A O 1
ATOM 726 N N . GLU A 1 96 ? 4.217 3.698 9.525 1.00 95.19 96 GLU A N 1
ATOM 727 C CA . GLU A 1 96 ? 4.396 4.019 10.949 1.00 95.19 96 GLU A CA 1
ATOM 728 C C . GLU A 1 96 ? 4.552 2.759 11.809 1.00 95.19 96 GLU A C 1
ATOM 730 O O . GLU A 1 96 ? 4.164 1.660 11.423 1.00 95.19 96 GLU A O 1
ATOM 735 N N . GLU A 1 97 ? 5.100 2.902 13.017 1.00 94.81 97 GLU A N 1
ATOM 736 C CA . GLU A 1 97 ? 5.323 1.768 13.931 1.00 94.81 97 GLU A CA 1
ATOM 737 C C . GLU A 1 97 ? 4.021 1.159 14.476 1.00 94.81 97 GLU A C 1
ATOM 739 O O . GLU A 1 97 ? 3.988 -0.004 14.875 1.00 94.81 97 GLU A O 1
ATOM 744 N N . THR A 1 98 ? 2.939 1.939 14.507 1.00 94.06 98 THR A N 1
ATOM 745 C CA . THR A 1 98 ? 1.628 1.515 15.012 1.00 94.06 98 THR A CA 1
ATOM 746 C C . THR A 1 98 ? 0.619 1.487 13.877 1.00 94.06 98 THR A C 1
ATOM 748 O O . THR A 1 98 ? 0.554 2.419 13.084 1.00 94.06 98 THR A O 1
ATOM 751 N N . SER A 1 99 ? -0.216 0.450 13.819 1.00 90.56 99 SER A N 1
ATOM 752 C CA . SER A 1 99 ? -1.351 0.428 12.899 1.00 90.56 99 SER A CA 1
ATOM 753 C C . SER A 1 99 ? -2.477 1.319 13.425 1.00 90.56 99 SER A C 1
ATOM 755 O O . SER A 1 99 ? -3.115 1.005 14.429 1.00 90.56 99 SER A O 1
ATOM 757 N N . THR A 1 100 ? -2.711 2.436 12.742 1.00 93.12 100 THR A N 1
ATOM 758 C CA . THR A 1 100 ? -3.853 3.331 12.981 1.00 93.12 100 THR A CA 1
ATOM 759 C C . THR A 1 100 ? -4.989 3.045 12.001 1.00 93.12 100 THR A C 1
ATOM 761 O O . THR A 1 100 ? -6.153 3.255 12.327 1.00 93.12 100 THR A O 1
ATOM 764 N N . THR A 1 101 ? -4.676 2.481 10.829 1.00 89.19 101 THR A N 1
ATOM 765 C CA . THR A 1 101 ? -5.663 1.955 9.878 1.00 89.19 101 THR A CA 1
ATOM 766 C C . THR A 1 101 ? -5.768 0.434 10.002 1.00 89.19 101 THR A C 1
ATOM 768 O O . THR A 1 101 ? -4.842 -0.291 9.641 1.00 89.19 101 THR A O 1
ATOM 771 N N . THR A 1 102 ? -6.912 -0.047 10.493 1.00 89.31 102 THR A N 1
ATOM 772 C CA . THR A 1 102 ? -7.148 -1.460 10.863 1.00 89.31 102 THR A CA 1
ATOM 773 C C . THR A 1 102 ? -8.297 -2.117 10.099 1.00 89.31 102 THR A C 1
ATOM 775 O O . THR A 1 102 ? -8.856 -3.114 10.537 1.00 89.31 102 THR A O 1
ATOM 778 N N . ALA A 1 103 ? -8.691 -1.546 8.963 1.00 90.94 103 ALA A N 1
ATOM 779 C CA . ALA A 1 103 ? -9.752 -2.082 8.116 1.00 90.94 103 ALA A CA 1
ATOM 780 C C . ALA A 1 103 ? -9.297 -2.162 6.654 1.00 90.94 103 ALA A C 1
ATOM 782 O O . ALA A 1 103 ? -10.062 -1.835 5.744 1.00 90.94 103 ALA A O 1
ATOM 783 N N . TRP A 1 104 ? -8.042 -2.555 6.432 1.00 88.44 104 TRP A N 1
ATOM 784 C CA . TRP A 1 104 ? -7.536 -2.875 5.102 1.00 88.44 104 TRP A CA 1
ATOM 785 C C . TRP A 1 104 ? -8.145 -4.182 4.587 1.00 88.44 104 TRP A C 1
ATOM 787 O O . TRP A 1 104 ? -8.625 -5.018 5.347 1.00 88.44 104 TRP A O 1
ATOM 797 N N . GLY A 1 105 ? -8.160 -4.344 3.270 1.00 83.88 105 GLY A N 1
ATOM 798 C CA . GLY A 1 105 ? -8.614 -5.558 2.614 1.00 83.88 105 GLY A CA 1
ATOM 799 C C . GLY A 1 105 ? -8.090 -5.658 1.190 1.00 83.88 105 GLY A C 1
ATOM 800 O O . GLY A 1 105 ? -7.504 -4.713 0.653 1.00 83.88 105 GLY A O 1
ATOM 801 N N . LEU A 1 106 ? -8.325 -6.819 0.583 1.00 81.56 106 LEU A N 1
ATOM 802 C CA . LEU A 1 106 ? -7.958 -7.113 -0.796 1.00 81.56 106 LEU A CA 1
ATOM 803 C C . LEU A 1 106 ? -9.197 -7.463 -1.612 1.00 81.56 106 LEU A C 1
ATOM 805 O O . LEU A 1 106 ? -10.021 -8.278 -1.196 1.00 81.56 106 LEU A O 1
ATOM 809 N N . GLU A 1 107 ? -9.283 -6.891 -2.805 1.00 79.44 107 GLU A N 1
ATOM 810 C CA . GLU A 1 107 ? -10.207 -7.329 -3.846 1.00 79.44 107 GLU A CA 1
ATOM 811 C C . GLU A 1 107 ? -9.421 -7.604 -5.126 1.00 79.44 107 GLU A C 1
ATOM 813 O O . GLU A 1 107 ? -8.998 -6.689 -5.836 1.00 79.44 107 GLU A O 1
ATOM 818 N N . GLY A 1 108 ? -9.176 -8.893 -5.388 1.00 80.56 108 GLY A N 1
ATOM 819 C CA . GLY A 1 108 ? -8.170 -9.304 -6.367 1.00 80.56 108 GLY A CA 1
ATOM 820 C C . GLY A 1 108 ? -6.795 -8.779 -5.953 1.00 80.56 108 GLY A C 1
ATOM 821 O O . GLY A 1 108 ? -6.380 -8.990 -4.815 1.00 80.56 108 GLY A O 1
ATOM 822 N N . ASP A 1 109 ? -6.148 -8.038 -6.853 1.00 72.94 109 ASP A N 1
ATOM 823 C CA . ASP A 1 109 ? -4.828 -7.429 -6.628 1.00 72.94 109 ASP A CA 1
ATOM 824 C C . ASP A 1 109 ? -4.910 -5.979 -6.109 1.00 72.94 109 ASP A C 1
ATOM 826 O O . ASP A 1 109 ? -3.901 -5.280 -6.016 1.00 72.94 109 ASP A O 1
ATOM 830 N N . THR A 1 110 ? -6.114 -5.486 -5.792 1.00 75.12 110 THR A N 1
ATOM 831 C CA . THR A 1 110 ? -6.322 -4.103 -5.338 1.00 75.12 110 THR A CA 1
ATOM 832 C C . THR A 1 110 ? -6.427 -4.035 -3.819 1.00 75.12 110 THR A C 1
ATOM 834 O O . THR A 1 110 ? -7.273 -4.699 -3.218 1.00 75.12 110 THR A O 1
ATOM 837 N N . ILE A 1 111 ? -5.607 -3.178 -3.204 1.00 83.25 111 ILE A N 1
ATOM 838 C CA . ILE A 1 111 ? -5.737 -2.801 -1.792 1.00 83.25 111 ILE A CA 1
ATOM 839 C C . ILE A 1 111 ? -6.899 -1.818 -1.639 1.00 83.25 111 ILE A C 1
ATOM 841 O O . ILE A 1 111 ? -6.952 -0.790 -2.317 1.00 83.25 111 ILE A O 1
ATOM 845 N N . ILE A 1 112 ? -7.800 -2.119 -0.709 1.00 85.06 112 ILE A N 1
ATOM 846 C CA . ILE A 1 112 ? -8.977 -1.309 -0.394 1.00 85.06 112 ILE A CA 1
ATOM 847 C C . ILE A 1 112 ? -9.108 -1.107 1.113 1.00 85.06 112 ILE A C 1
ATOM 849 O O . ILE A 1 112 ? -8.592 -1.895 1.904 1.00 85.06 112 ILE A O 1
ATOM 853 N N . THR A 1 113 ? -9.878 -0.106 1.528 1.00 89.25 113 THR A N 1
ATOM 854 C CA . THR A 1 113 ? -10.499 -0.136 2.857 1.00 89.25 113 THR A CA 1
ATOM 855 C C . THR A 1 113 ? -11.798 -0.934 2.789 1.00 89.25 113 THR A C 1
ATOM 857 O O . THR A 1 113 ? -12.545 -0.844 1.812 1.00 89.25 113 THR A O 1
ATOM 860 N N . THR A 1 114 ? -12.093 -1.726 3.815 1.00 89.56 114 THR A N 1
ATOM 861 C CA . THR A 1 114 ? -13.345 -2.485 3.917 1.00 89.56 114 THR A CA 1
ATOM 862 C C . THR A 1 114 ? -14.472 -1.616 4.484 1.00 89.56 114 THR A C 1
ATOM 864 O O . THR A 1 114 ? -14.250 -0.510 4.974 1.00 89.56 114 THR A O 1
ATOM 867 N N . THR A 1 115 ? -15.713 -2.113 4.453 1.00 87.31 115 THR A N 1
ATOM 868 C CA . THR A 1 115 ? -16.886 -1.391 4.986 1.00 87.31 115 THR A CA 1
ATOM 869 C C . THR A 1 115 ? -16.764 -1.045 6.477 1.00 87.31 115 THR A C 1
ATOM 871 O O . THR A 1 115 ? -17.419 -0.113 6.928 1.00 87.31 115 THR A O 1
ATOM 874 N N . GLY A 1 116 ? -15.925 -1.759 7.237 1.00 84.94 116 GLY A N 1
ATOM 875 C CA . GLY A 1 116 ? -15.657 -1.463 8.649 1.00 84.94 116 GLY A CA 1
ATOM 876 C C . GLY A 1 116 ? -14.732 -0.263 8.885 1.00 84.94 116 GLY A C 1
ATOM 877 O O . GLY A 1 116 ? -14.552 0.136 10.031 1.00 84.94 116 GLY A O 1
ATOM 878 N N . SER A 1 117 ? -14.145 0.310 7.830 1.00 88.25 117 SER A N 1
ATOM 879 C CA . SER A 1 117 ? -13.272 1.480 7.921 1.00 88.25 117 SER A CA 1
ATOM 880 C C . SER A 1 117 ? -14.054 2.763 8.203 1.00 88.25 117 SER A C 1
ATOM 882 O O . SER A 1 117 ? -15.140 2.971 7.662 1.00 88.25 117 SER A O 1
ATOM 884 N N . GLU A 1 118 ? -13.450 3.685 8.956 1.00 87.50 118 GLU A N 1
ATOM 885 C CA . GLU A 1 118 ? -13.953 5.058 9.126 1.00 87.50 118 GLU A CA 1
ATOM 886 C C . GLU A 1 118 ? -14.072 5.824 7.796 1.00 87.50 118 GLU A C 1
ATOM 888 O O . GLU A 1 118 ? -14.894 6.729 7.662 1.00 87.50 118 GLU A O 1
ATOM 893 N N . TYR A 1 119 ? -13.310 5.411 6.779 1.00 84.06 119 TYR A N 1
ATOM 894 C CA . TYR A 1 119 ? -13.363 5.967 5.426 1.00 84.06 119 TYR A CA 1
ATOM 895 C C . TYR A 1 119 ? -14.400 5.268 4.530 1.00 84.06 119 TYR A C 1
ATOM 897 O O . TYR A 1 119 ? -14.532 5.611 3.352 1.00 84.06 119 TYR A O 1
ATOM 905 N N . GLY A 1 120 ? -15.140 4.289 5.064 1.00 86.31 120 GLY A N 1
ATOM 906 C CA . GLY A 1 120 ? -16.009 3.395 4.304 1.00 86.31 120 GLY A CA 1
ATOM 907 C C . GLY A 1 120 ? -15.229 2.485 3.349 1.00 86.31 120 GLY A C 1
ATOM 908 O O . GLY A 1 120 ? -13.997 2.455 3.346 1.00 86.31 120 GLY A O 1
ATOM 909 N N . ARG A 1 121 ? -15.949 1.739 2.502 1.00 85.75 121 ARG A N 1
ATOM 910 C CA . ARG A 1 121 ? -15.321 0.902 1.473 1.00 85.75 121 ARG A CA 1
ATOM 911 C C . ARG A 1 121 ? -14.878 1.750 0.284 1.00 85.75 121 ARG A C 1
ATOM 913 O O . ARG A 1 121 ? -15.726 2.265 -0.445 1.00 85.75 121 ARG A O 1
ATOM 920 N N . GLN A 1 122 ? -13.572 1.851 0.066 1.00 80.50 122 GLN A N 1
ATOM 921 C CA . GLN A 1 122 ? -12.987 2.651 -1.009 1.00 80.50 122 GLN A CA 1
ATOM 922 C C . GLN A 1 122 ? -12.299 1.741 -2.032 1.00 80.50 122 GLN A C 1
ATOM 924 O O . GLN A 1 122 ? -11.298 1.101 -1.726 1.00 80.50 122 GLN A O 1
ATOM 929 N N . LEU A 1 123 ? -12.853 1.689 -3.248 1.00 66.12 123 LEU A N 1
ATOM 930 C CA . LEU A 1 123 ? -12.377 0.830 -4.346 1.00 66.12 123 LEU A CA 1
ATOM 931 C C . LEU A 1 123 ? -11.318 1.478 -5.244 1.00 66.12 123 LEU A C 1
ATOM 933 O O . LEU A 1 123 ? -10.724 0.800 -6.074 1.00 66.12 123 LEU A O 1
ATOM 937 N N . ASN A 1 124 ? -11.099 2.784 -5.103 1.00 53.94 124 ASN A N 1
ATOM 938 C CA . ASN A 1 124 ? -10.177 3.538 -5.939 1.00 53.94 124 ASN A CA 1
ATOM 939 C C . ASN A 1 124 ? -9.155 4.223 -5.036 1.00 53.94 124 ASN A C 1
ATOM 941 O O . ASN A 1 124 ? -9.547 5.057 -4.225 1.00 53.94 124 ASN A O 1
ATOM 945 N N . PHE A 1 125 ? -7.885 3.823 -5.185 1.00 56.78 125 PHE A N 1
ATOM 946 C CA . PHE A 1 125 ? -6.668 4.381 -4.581 1.00 56.78 125 PHE A CA 1
ATOM 947 C C . PHE A 1 125 ? -6.934 5.331 -3.419 1.00 56.78 125 PHE A C 1
ATOM 949 O O . PHE A 1 125 ? -6.960 6.551 -3.582 1.00 56.78 125 PHE A O 1
ATOM 956 N N . VAL A 1 126 ? -7.104 4.752 -2.229 1.00 53.78 126 VAL A N 1
ATOM 957 C CA . VAL A 1 126 ? -7.323 5.534 -1.010 1.00 53.78 126 VAL A CA 1
ATOM 958 C C . VAL A 1 126 ? -6.164 6.482 -0.760 1.00 53.78 126 VAL A C 1
ATOM 960 O O . VAL A 1 126 ? -6.370 7.476 -0.077 1.00 53.78 126 VAL A O 1
ATOM 963 N N . GLY A 1 127 ? -4.993 6.274 -1.379 1.00 55.34 127 GLY A N 1
ATOM 964 C CA . GLY A 1 127 ? -3.977 7.291 -1.286 1.00 55.34 127 GLY A CA 1
ATOM 965 C C . GLY A 1 127 ? -2.929 7.460 -2.364 1.00 55.34 127 GLY A C 1
ATOM 966 O O . GLY A 1 127 ? -2.766 6.680 -3.299 1.00 55.34 1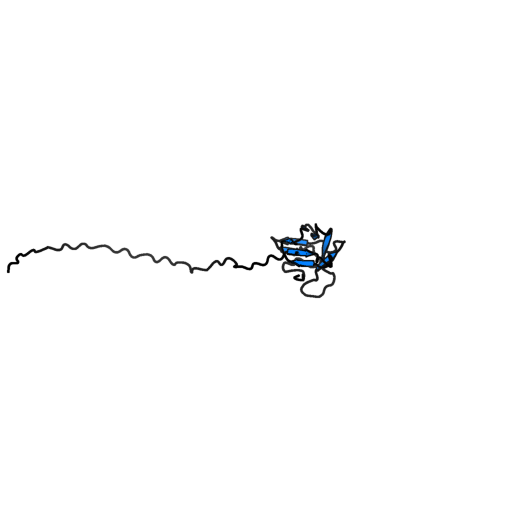27 GLY A O 1
ATOM 967 N N . ARG A 1 128 ? -2.254 8.598 -2.207 1.00 61.97 128 ARG A N 1
ATOM 968 C CA . ARG A 1 128 ? -1.187 9.104 -3.062 1.00 61.97 128 ARG A CA 1
ATOM 969 C C . ARG A 1 128 ? 0.144 8.532 -2.589 1.00 61.97 128 ARG A C 1
ATOM 971 O O . ARG A 1 128 ? 0.617 8.879 -1.510 1.00 61.97 128 ARG A O 1
ATOM 978 N N . VAL A 1 129 ? 0.766 7.733 -3.445 1.00 59.06 129 VAL A N 1
ATOM 979 C CA . VAL A 1 129 ? 2.124 7.205 -3.280 1.00 59.06 129 VAL A CA 1
ATOM 980 C C . VAL A 1 129 ? 3.028 7.902 -4.299 1.00 59.06 129 VAL A C 1
ATOM 982 O O . VAL A 1 129 ? 2.601 8.161 -5.427 1.00 59.06 129 VAL A O 1
ATOM 985 N N . ARG A 1 130 ? 4.251 8.283 -3.911 1.00 67.38 130 ARG A N 1
ATOM 986 C CA . ARG A 1 130 ? 5.194 8.924 -4.847 1.00 67.38 130 ARG A CA 1
ATOM 987 C C . ARG A 1 130 ? 5.829 7.865 -5.750 1.00 67.38 130 ARG A C 1
ATOM 989 O O . ARG A 1 130 ? 6.084 6.758 -5.299 1.00 67.38 130 ARG A O 1
ATOM 996 N N . ILE A 1 131 ? 6.094 8.198 -7.009 1.00 63.81 131 ILE A N 1
ATOM 997 C CA . ILE A 1 131 ? 6.922 7.356 -7.885 1.00 63.81 131 ILE A CA 1
ATOM 998 C C . ILE A 1 131 ? 8.377 7.771 -7.654 1.00 63.81 131 ILE A C 1
ATOM 1000 O O . ILE A 1 131 ? 8.657 8.974 -7.651 1.00 63.81 131 ILE A O 1
ATOM 1004 N N . SER A 1 132 ? 9.253 6.798 -7.400 1.00 58.31 132 SER A N 1
ATOM 1005 C CA . SER A 1 132 ? 10.696 7.021 -7.233 1.00 58.31 132 SER A CA 1
ATOM 1006 C C . SER A 1 132 ? 11.448 7.018 -8.558 1.00 58.31 132 SER A C 1
ATOM 1008 O O . SER A 1 132 ? 10.969 6.391 -9.526 1.00 58.31 132 SER A O 1
#

Secondary structure (DSSP, 8-state):
--------------PPPPPPPP---PPP----PPPPSP---EEEEE-SS-TTSEEEEEGGG---EEESSSEEETTT-PEEEEPTT--SSSEEEEEESS-----EEEETTEEEE-TTSTT--B-S-SEE-EE-

Solvent-accessible surface area (backbone atoms only — not comparable to full-atom values): 8558 Å² total; per-residue (Å²): 137,89,86,86,86,87,88,88,82,89,85,84,89,82,88,80,86,84,80,83,82,82,84,78,84,75,77,83,87,76,86,84,76,77,91,75,75,89,78,82,66,63,24,61,24,60,32,92,93,44,61,44,42,48,25,33,34,57,59,94,69,37,57,52,68,51,76,53,43,40,41,28,35,67,85,77,61,29,15,54,25,65,50,80,89,53,85,55,98,48,24,44,50,35,35,35,88,62,75,81,36,65,28,38,38,73,60,87,92,41,74,27,39,31,72,85,24,97,83,33,62,36,91,65,65,62,44,58,62,48,76,112

Nearest PDB structures (foldseek):
  7znx-assembly2_B  TM=5.360E-01  e=3.687E-01  Coprinopsis cinerea
  7kc8-assembly3_C  TM=5.603E-01  e=8.783E-01  Culex quinquefasciatus

Radius of gyration: 35.13 Å; Cα contacts (8 Å, |Δi|>4): 195; chains: 1; bounding box: 47×52×115 Å

pLDDT: mean 73.56, std 16.18, range [34.94, 95.19]

Foldseek 3Di:
DDDDDDDDDDDDDDDDDDDDDDDDDDDDDDDPDDDDDDDQDWAWAADPVGRFAIATEHPVRHFDWDDDLWTATPVPRWTWEFDPPAPDPATAITTHNDHPRRQWDDDPPDIWGDCPTPVGTDRPHSHDHHYD

Sequence (132 aa):
MFSPAIFTAAFLLSTFATSSPVAIRQAEAYQIRGVSDPIYHLYLQAQTDDPSVPVLGAEASGDTFYITDTIQSASTGLYLNIVPDDSVSYKTLVFEETSTTTAWGLEGDTIITTTGSEYGRQLNFVGRVRIS